Protein AF-A0AAW9ZXT5-F1 (afdb_monomer)

Organism: NCBI:txid453602

Sequence (67 aa):
MLDARRPEAGGGHFIECVCGRTQKHPSYELAMTEWRRAHRIRAPRQPHPRAPNVVQLGLRFIGTRQR

Structure (mmCIF, N/CA/C/O backbone):
data_AF-A0AAW9ZXT5-F1
#
_entry.id   AF-A0AAW9ZXT5-F1
#
loop_
_atom_site.group_PDB
_atom_site.id
_atom_site.type_symbol
_atom_site.label_atom_id
_atom_site.label_alt_id
_atom_site.label_comp_id
_atom_site.label_asym_id
_atom_site.label_entity_id
_atom_site.label_seq_id
_atom_site.pdbx_PDB_ins_code
_atom_site.Cartn_x
_atom_site.Cartn_y
_atom_site.Cartn_z
_atom_site.occupancy
_atom_site.B_iso_or_equiv
_atom_site.auth_seq_id
_atom_site.auth_comp_id
_atom_site.auth_asym_id
_atom_site.auth_atom_id
_atom_site.pdbx_PDB_model_num
ATOM 1 N N . MET A 1 1 ? 27.347 -6.338 -1.375 1.00 55.69 1 MET A N 1
ATOM 2 C CA . MET A 1 1 ? 26.045 -6.661 -1.996 1.00 55.69 1 MET A CA 1
ATOM 3 C C . MET A 1 1 ? 25.306 -5.343 -2.186 1.00 55.69 1 MET A C 1
ATOM 5 O O . MET A 1 1 ? 25.081 -4.661 -1.197 1.00 55.69 1 MET A O 1
ATOM 9 N N . LEU A 1 2 ? 25.072 -4.908 -3.427 1.00 60.59 2 LEU A N 1
ATOM 10 C CA . LEU A 1 2 ? 24.364 -3.650 -3.707 1.00 60.59 2 LEU A CA 1
ATOM 11 C C . LEU A 1 2 ? 22.860 -3.869 -3.491 1.00 60.59 2 LEU A C 1
ATOM 13 O O . LEU A 1 2 ? 22.331 -4.889 -3.929 1.00 60.59 2 LEU A O 1
ATOM 17 N N . ASP A 1 3 ? 22.183 -2.946 -2.804 1.00 64.19 3 ASP A N 1
ATOM 18 C CA . ASP A 1 3 ? 20.733 -3.027 -2.604 1.00 64.19 3 ASP A CA 1
ATOM 19 C C . ASP A 1 3 ? 20.015 -2.803 -3.944 1.00 64.19 3 ASP A C 1
ATOM 21 O O . ASP A 1 3 ? 19.894 -1.676 -4.426 1.00 64.19 3 ASP A O 1
ATOM 25 N N . ALA A 1 4 ? 19.549 -3.895 -4.553 1.00 65.19 4 ALA A N 1
ATOM 26 C CA . ALA A 1 4 ? 18.837 -3.892 -5.828 1.00 65.19 4 ALA A CA 1
ATOM 27 C C . ALA A 1 4 ? 17.444 -3.242 -5.749 1.00 65.19 4 ALA A C 1
ATOM 29 O O . ALA A 1 4 ? 16.770 -3.126 -6.768 1.00 65.19 4 ALA A O 1
ATOM 30 N N . ARG A 1 5 ? 16.993 -2.812 -4.560 1.00 64.81 5 ARG A N 1
ATOM 31 C CA . ARG A 1 5 ? 15.755 -2.036 -4.38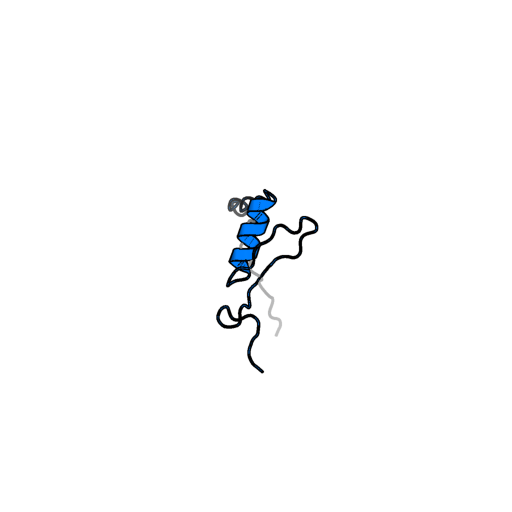8 1.00 64.81 5 ARG A CA 1
ATOM 32 C C . ARG A 1 5 ? 15.957 -0.544 -4.651 1.00 64.81 5 ARG A C 1
ATOM 34 O O . ARG A 1 5 ? 14.971 0.177 -4.756 1.00 64.81 5 ARG A O 1
ATOM 41 N N . ARG A 1 6 ? 17.206 -0.073 -4.757 1.00 64.75 6 ARG A N 1
ATOM 42 C CA . ARG A 1 6 ? 17.515 1.342 -4.996 1.00 64.75 6 ARG A CA 1
ATOM 43 C C . ARG A 1 6 ? 16.979 1.814 -6.355 1.00 64.75 6 ARG A C 1
ATOM 45 O O . ARG A 1 6 ? 17.147 1.090 -7.340 1.00 64.75 6 ARG A O 1
ATOM 52 N N . PRO A 1 7 ? 16.434 3.040 -6.445 1.00 62.31 7 PRO A N 1
ATOM 53 C CA . PRO A 1 7 ? 15.950 3.586 -7.710 1.00 62.31 7 PRO A CA 1
ATOM 54 C C . PRO A 1 7 ? 17.068 3.719 -8.754 1.00 62.31 7 PRO A C 1
ATOM 56 O O . PRO A 1 7 ? 16.839 3.449 -9.930 1.00 62.31 7 PRO A O 1
ATOM 59 N N . GLU A 1 8 ? 18.302 4.017 -8.327 1.00 66.25 8 GLU A N 1
ATOM 60 C CA . GLU A 1 8 ? 19.479 4.089 -9.214 1.00 66.25 8 GLU A CA 1
ATOM 61 C C . GLU A 1 8 ? 19.831 2.747 -9.882 1.00 66.25 8 GLU A C 1
ATOM 63 O O . GLU A 1 8 ? 20.480 2.727 -10.923 1.00 66.25 8 GLU A O 1
ATOM 68 N N . ALA A 1 9 ? 19.403 1.624 -9.299 1.00 68.19 9 ALA A N 1
ATOM 69 C CA . ALA A 1 9 ? 19.626 0.281 -9.830 1.00 68.19 9 ALA A CA 1
ATOM 70 C C . ALA A 1 9 ? 18.456 -0.219 -10.705 1.00 68.19 9 ALA A C 1
ATOM 72 O O . ALA A 1 9 ? 18.399 -1.401 -11.037 1.00 68.19 9 ALA A O 1
ATOM 73 N N . GLY A 1 10 ? 17.479 0.643 -11.028 1.00 64.12 10 GLY A N 1
ATOM 74 C CA . GLY A 1 10 ? 16.203 0.221 -11.625 1.00 64.12 10 GLY A CA 1
ATOM 75 C C . GLY A 1 10 ? 15.311 -0.572 -10.656 1.00 64.12 10 GL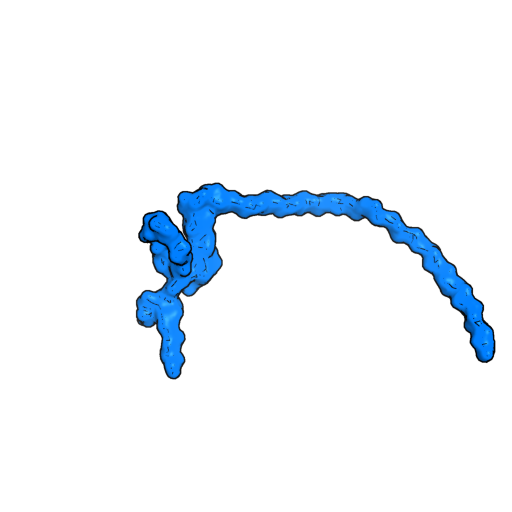Y A C 1
ATOM 76 O O . GLY A 1 10 ? 14.328 -1.204 -11.066 1.00 64.12 10 GLY A O 1
ATOM 77 N N . GLY A 1 11 ? 15.673 -0.550 -9.371 1.00 72.06 11 GLY A N 1
ATOM 78 C CA . GLY A 1 11 ? 14.931 -1.121 -8.264 1.00 72.06 11 GLY A CA 1
ATOM 79 C C . GLY A 1 11 ? 13.748 -0.255 -7.858 1.00 72.06 11 GLY A C 1
ATOM 80 O O . GLY A 1 11 ? 13.695 0.943 -8.126 1.00 72.06 11 GLY A O 1
ATOM 81 N N . GLY A 1 12 ? 12.766 -0.875 -7.217 1.00 78.75 12 GLY A N 1
ATOM 82 C CA . GLY A 1 12 ? 11.604 -0.174 -6.693 1.00 78.75 12 GLY A CA 1
ATOM 83 C C . GLY A 1 12 ? 10.623 -1.133 -6.042 1.00 78.75 12 GLY A C 1
ATOM 84 O O . GLY A 1 12 ? 10.717 -2.352 -6.186 1.00 78.75 12 GLY A O 1
ATOM 85 N N . HIS A 1 13 ? 9.666 -0.564 -5.330 1.00 84.19 13 HIS A N 1
ATOM 86 C CA . HIS A 1 13 ? 8.567 -1.278 -4.712 1.00 84.19 13 HIS A CA 1
ATOM 87 C C . HIS A 1 13 ? 7.391 -1.345 -5.683 1.00 84.19 13 HIS A C 1
ATOM 89 O O . HIS A 1 13 ? 7.005 -0.342 -6.279 1.00 84.19 13 HIS A O 1
ATOM 95 N N . PHE A 1 14 ? 6.805 -2.523 -5.832 1.00 85.69 14 PHE A N 1
ATOM 96 C CA . PHE A 1 14 ? 5.559 -2.732 -6.559 1.00 85.69 14 PHE A CA 1
ATOM 97 C C . PHE A 1 14 ? 4.713 -3.741 -5.783 1.00 85.69 14 PHE A C 1
ATOM 99 O O . PHE A 1 14 ? 5.221 -4.428 -4.895 1.00 85.69 14 PHE A O 1
ATOM 106 N N . ILE A 1 15 ? 3.420 -3.800 -6.087 1.00 86.88 15 ILE A N 1
ATOM 107 C CA . ILE A 1 15 ? 2.492 -4.727 -5.438 1.00 8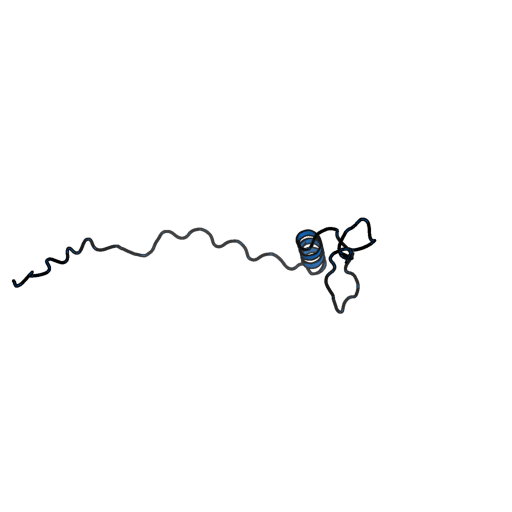6.88 15 ILE A CA 1
ATOM 108 C C . ILE A 1 15 ? 2.073 -5.771 -6.453 1.00 86.88 15 ILE A C 1
ATOM 110 O O . ILE A 1 15 ? 1.513 -5.438 -7.486 1.00 86.88 15 ILE A O 1
ATOM 114 N N . GLU A 1 16 ? 2.311 -7.041 -6.160 1.00 89.44 16 GLU A N 1
ATOM 115 C CA . GLU A 1 16 ? 1.823 -8.116 -7.015 1.00 89.44 16 GLU A CA 1
ATOM 116 C C . GLU A 1 16 ? 0.293 -8.182 -6.943 1.00 89.44 16 GLU A C 1
ATOM 118 O O . GLU A 1 16 ? -0.306 -8.401 -5.892 1.00 89.44 16 GLU A O 1
ATOM 123 N N . CYS A 1 17 ? -0.348 -7.948 -8.085 1.00 86.62 17 CYS A N 1
ATOM 124 C CA . CYS A 1 17 ? -1.793 -7.984 -8.248 1.00 86.62 17 CYS A CA 1
ATOM 125 C C . CYS A 1 17 ? -2.143 -8.914 -9.404 1.00 86.62 17 CYS A C 1
ATOM 127 O O . CYS A 1 17 ? -1.534 -8.824 -10.467 1.00 86.62 17 CYS A O 1
ATOM 129 N N . VAL A 1 18 ? -3.211 -9.704 -9.259 1.00 85.62 18 VAL A N 1
ATOM 130 C CA . VAL A 1 18 ? -3.775 -10.528 -10.351 1.00 85.62 18 VAL A CA 1
ATOM 131 C C . VAL A 1 18 ? -4.123 -9.681 -11.584 1.00 85.62 18 VAL A C 1
ATOM 133 O O . VAL A 1 18 ? -4.067 -10.145 -12.716 1.00 85.62 18 VAL A O 1
ATOM 136 N N . CYS A 1 19 ? -4.448 -8.407 -11.370 1.00 84.75 19 CYS A N 1
ATOM 137 C CA . CYS A 1 19 ? -4.725 -7.443 -12.422 1.00 84.75 19 CYS A CA 1
ATOM 138 C C . CYS A 1 19 ? -3.500 -7.051 -13.268 1.00 84.75 19 CYS A C 1
ATOM 140 O O . CYS A 1 19 ? -3.687 -6.508 -14.353 1.00 84.75 19 CYS A O 1
ATOM 142 N N . GLY A 1 20 ? -2.273 -7.251 -12.770 1.00 81.50 20 GLY A N 1
ATOM 143 C CA . GLY A 1 20 ? -1.018 -6.935 -13.466 1.00 81.50 20 GLY A CA 1
ATOM 144 C C . GLY A 1 20 ? -0.764 -5.448 -13.761 1.00 81.50 20 GLY A C 1
ATOM 145 O O . GLY A 1 20 ? 0.144 -5.130 -14.519 1.00 81.50 20 GLY A O 1
ATOM 146 N N . ARG A 1 21 ? -1.562 -4.524 -13.206 1.00 80.69 21 ARG A N 1
ATOM 147 C CA . ARG A 1 21 ? -1.552 -3.085 -13.560 1.00 80.69 21 ARG A CA 1
ATOM 148 C C . ARG A 1 21 ? -0.764 -2.183 -12.605 1.00 80.69 21 ARG A C 1
ATOM 150 O O . ARG A 1 21 ? -0.884 -0.968 -12.685 1.00 80.69 21 ARG A O 1
ATOM 157 N N . THR A 1 22 ? 0.007 -2.750 -11.692 1.00 83.81 22 THR A N 1
ATOM 158 C CA . THR A 1 22 ? 0.744 -2.001 -10.664 1.00 83.81 22 THR A CA 1
ATOM 159 C C . THR A 1 22 ? 2.077 -1.486 -11.184 1.00 83.81 22 THR A C 1
ATOM 161 O O . THR A 1 22 ? 2.863 -2.256 -11.740 1.00 83.81 22 THR A O 1
ATOM 164 N N . GLN A 1 23 ? 2.362 -0.205 -10.963 1.00 83.81 23 GLN A N 1
ATOM 165 C CA . GLN A 1 23 ? 3.629 0.404 -11.365 1.00 83.81 23 GLN A CA 1
ATOM 166 C C . GLN A 1 23 ? 4.715 0.204 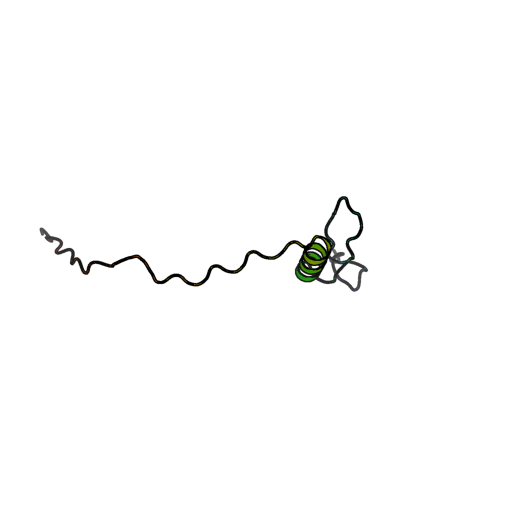-10.291 1.00 83.81 23 GLN A C 1
ATOM 168 O O . GLN A 1 23 ? 4.427 -0.061 -9.123 1.00 83.81 23 GLN A O 1
ATOM 173 N N . LYS A 1 24 ? 5.988 0.332 -10.687 1.00 87.19 24 LYS A N 1
ATOM 174 C CA . LYS A 1 24 ? 7.116 0.428 -9.751 1.00 87.19 24 LYS A CA 1
ATOM 175 C C . LYS A 1 24 ? 7.214 1.839 -9.172 1.00 87.19 24 LYS A C 1
ATOM 177 O O . LYS A 1 24 ? 7.159 2.814 -9.917 1.00 87.19 24 LYS A O 1
ATOM 182 N N . HIS A 1 25 ? 7.446 1.928 -7.866 1.00 86.12 25 HIS A N 1
ATOM 183 C CA . HIS A 1 25 ? 7.593 3.177 -7.118 1.00 86.12 25 HIS A CA 1
ATOM 184 C C . HIS A 1 25 ? 8.881 3.182 -6.286 1.00 86.12 25 HIS A C 1
ATOM 186 O O . HIS A 1 25 ? 9.354 2.120 -5.880 1.00 86.12 25 HIS A O 1
ATOM 192 N N . PRO A 1 26 ? 9.453 4.358 -5.973 1.00 84.69 26 PRO A N 1
ATOM 193 C CA . PRO A 1 26 ? 10.689 4.450 -5.191 1.00 84.69 26 PRO A CA 1
ATOM 194 C C . PRO A 1 26 ? 10.509 4.068 -3.714 1.00 84.69 26 PRO A C 1
ATOM 196 O O . PRO A 1 26 ? 11.492 3.792 -3.036 1.00 84.69 26 PRO A O 1
ATOM 199 N N . SER A 1 27 ? 9.274 4.028 -3.201 1.00 84.94 27 SER A N 1
ATOM 200 C CA . SER A 1 27 ? 8.973 3.591 -1.836 1.00 84.94 27 SER A CA 1
ATOM 201 C C . SER A 1 27 ? 7.739 2.693 -1.787 1.00 84.94 27 SER A C 1
ATOM 203 O O . SER A 1 27 ? 6.835 2.787 -2.622 1.00 84.94 27 SER A O 1
ATOM 205 N N . TYR A 1 28 ? 7.696 1.827 -0.776 1.00 85.62 28 TYR A N 1
ATOM 206 C CA . TYR A 1 28 ? 6.556 0.948 -0.520 1.00 85.62 28 TYR A CA 1
ATOM 207 C C . TYR A 1 28 ? 5.258 1.728 -0.266 1.00 85.62 28 TYR A C 1
ATOM 209 O O . TYR A 1 28 ? 4.221 1.375 -0.818 1.00 85.62 28 TYR A O 1
ATOM 217 N N . GLU A 1 29 ? 5.313 2.814 0.509 1.00 89.94 29 GLU A N 1
ATOM 218 C CA . GLU A 1 29 ? 4.132 3.629 0.830 1.00 89.94 29 GLU A CA 1
ATOM 219 C C . GLU A 1 29 ? 3.480 4.231 -0.423 1.00 89.94 29 GLU A C 1
ATOM 221 O O . GLU A 1 29 ? 2.250 4.266 -0.539 1.00 89.94 29 GLU A O 1
ATOM 226 N N . LEU A 1 30 ? 4.294 4.656 -1.396 1.00 88.69 30 LEU A N 1
ATOM 227 C CA . LEU A 1 30 ? 3.804 5.162 -2.678 1.00 88.69 30 LEU A CA 1
ATOM 228 C C . LEU A 1 30 ? 3.146 4.051 -3.503 1.00 88.69 30 LEU A C 1
ATOM 230 O O . LEU A 1 30 ? 2.019 4.239 -3.964 1.00 88.69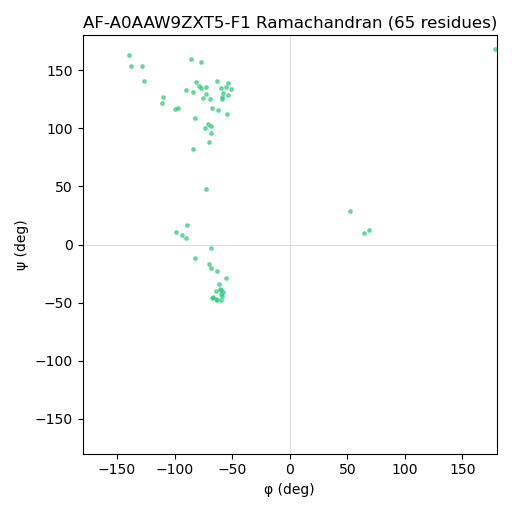 30 LEU A O 1
ATOM 234 N N . ALA A 1 31 ? 3.782 2.877 -3.604 1.00 90.31 31 ALA A N 1
ATOM 235 C CA . ALA A 1 31 ? 3.196 1.713 -4.274 1.00 90.31 31 ALA A CA 1
ATOM 236 C C . ALA A 1 31 ? 1.864 1.288 -3.641 1.00 90.31 31 ALA A C 1
ATOM 238 O O . ALA A 1 31 ? 0.877 1.062 -4.340 1.00 90.31 31 ALA A O 1
ATOM 239 N N . MET A 1 32 ? 1.808 1.245 -2.310 1.00 89.81 32 MET A N 1
ATOM 240 C CA . MET A 1 32 ? 0.606 0.905 -1.552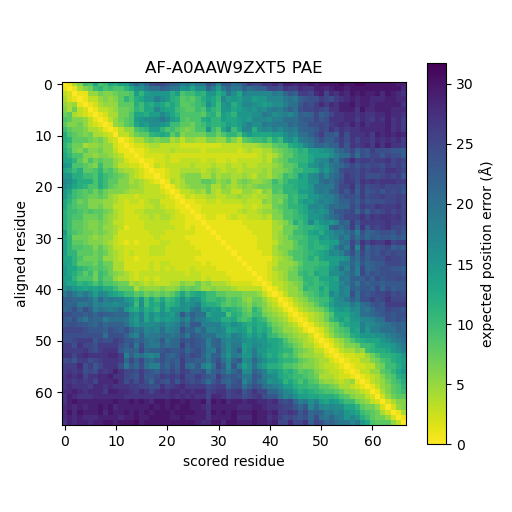 1.00 89.81 32 MET A CA 1
ATOM 241 C C . MET A 1 32 ? -0.512 1.926 -1.751 1.00 89.81 32 MET A C 1
ATOM 243 O O . MET A 1 32 ? -1.676 1.553 -1.901 1.00 89.81 32 MET A O 1
ATOM 247 N N . THR A 1 33 ? -0.180 3.214 -1.793 1.00 89.94 33 THR A N 1
ATOM 248 C CA . THR A 1 33 ? -1.159 4.280 -2.030 1.00 89.94 33 THR A CA 1
ATOM 249 C C . THR A 1 33 ? -1.738 4.211 -3.444 1.00 89.94 33 THR A C 1
ATOM 251 O O . THR A 1 33 ? -2.956 4.305 -3.611 1.00 89.94 33 THR A O 1
ATOM 254 N N . GLU A 1 34 ? -0.891 4.012 -4.456 1.00 89.94 34 GLU A N 1
ATOM 255 C CA . GLU A 1 34 ? -1.309 3.888 -5.856 1.00 89.94 34 GLU A CA 1
ATOM 256 C C . GLU A 1 34 ? -2.187 2.651 -6.071 1.00 89.94 34 GLU A C 1
ATOM 258 O O . GLU A 1 34 ? -3.299 2.770 -6.588 1.00 89.94 34 GLU A O 1
ATOM 263 N N . TRP A 1 35 ? -1.772 1.497 -5.546 1.00 91.00 35 TRP A N 1
ATOM 264 C CA . TRP A 1 35 ? -2.563 0.270 -5.592 1.00 91.00 35 TRP A CA 1
ATOM 265 C C . TRP A 1 35 ? -3.923 0.423 -4.894 1.00 91.00 35 TRP A C 1
ATOM 267 O O . TRP A 1 35 ? -4.965 0.118 -5.478 1.00 91.00 35 TRP A O 1
ATOM 277 N N . ARG A 1 36 ? -3.964 0.983 -3.674 1.00 90.38 36 ARG A N 1
ATOM 278 C CA . ARG A 1 36 ? -5.234 1.257 -2.971 1.00 90.38 36 ARG A CA 1
ATOM 279 C C . ARG A 1 36 ? -6.144 2.171 -3.790 1.00 90.38 36 ARG A C 1
ATOM 281 O O . ARG A 1 36 ? -7.350 1.926 -3.858 1.00 90.38 36 ARG A O 1
ATOM 288 N N . ARG A 1 37 ? -5.578 3.196 -4.438 1.00 87.69 37 ARG A N 1
ATOM 289 C CA . ARG A 1 37 ? -6.317 4.107 -5.322 1.00 87.69 37 ARG A CA 1
ATOM 290 C C . ARG A 1 37 ? -6.887 3.369 -6.535 1.00 87.69 37 ARG A C 1
ATOM 292 O O . ARG A 1 37 ? -8.077 3.528 -6.812 1.00 87.69 37 ARG A O 1
ATOM 299 N N . ALA A 1 38 ? -6.085 2.552 -7.217 1.00 88.94 38 ALA A N 1
ATOM 300 C CA . ALA A 1 38 ? -6.498 1.777 -8.387 1.00 88.94 38 ALA A CA 1
ATOM 301 C C . ALA A 1 38 ? -7.648 0.805 -8.065 1.00 88.94 38 ALA A C 1
ATOM 303 O O . ALA A 1 38 ? -8.603 0.687 -8.832 1.00 88.94 38 ALA A O 1
ATOM 304 N N . HIS A 1 39 ? -7.608 0.180 -6.886 1.00 89.06 39 HIS A N 1
ATOM 305 C CA . HIS A 1 39 ? -8.629 -0.762 -6.418 1.00 89.06 39 HIS A CA 1
ATOM 306 C C . HIS A 1 39 ? -9.781 -0.112 -5.637 1.00 89.06 39 HIS A C 1
ATOM 308 O O . HIS A 1 39 ? -10.644 -0.815 -5.116 1.00 89.06 39 HIS A O 1
ATOM 314 N N . ARG A 1 40 ? -9.818 1.228 -5.548 1.00 86.75 40 ARG A N 1
ATOM 315 C CA . ARG A 1 40 ? -10.812 1.996 -4.771 1.00 86.75 40 ARG A CA 1
ATOM 316 C C . ARG A 1 40 ? -10.929 1.535 -3.311 1.00 86.75 40 ARG A C 1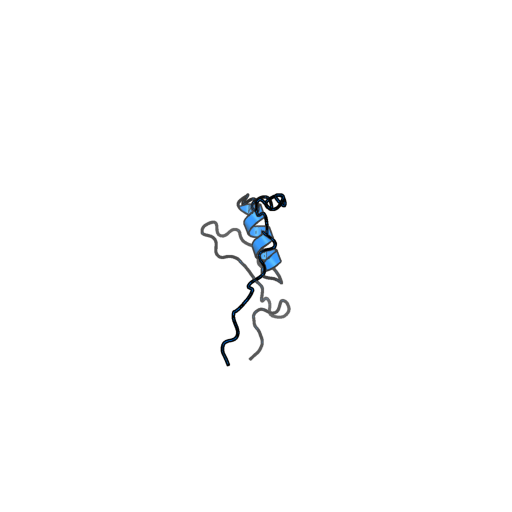
ATOM 318 O O . ARG A 1 40 ? -11.982 1.694 -2.689 1.00 86.75 40 ARG A O 1
ATOM 325 N N . ILE A 1 41 ? -9.843 1.003 -2.751 1.00 83.69 41 ILE A N 1
ATOM 326 C CA . ILE A 1 41 ? -9.759 0.600 -1.351 1.00 83.69 41 ILE A CA 1
ATOM 327 C C . ILE A 1 41 ? -9.676 1.882 -0.533 1.00 83.69 41 ILE A C 1
ATOM 329 O O . ILE A 1 41 ? -8.632 2.531 -0.444 1.00 83.69 41 ILE A O 1
ATOM 333 N N . ARG A 1 42 ? -10.809 2.290 0.035 1.00 75.44 42 ARG A N 1
ATOM 334 C CA . ARG A 1 42 ? -10.856 3.434 0.942 1.00 75.44 42 ARG A CA 1
ATOM 335 C C . ARG A 1 42 ? -10.212 3.022 2.259 1.00 75.44 42 ARG A C 1
ATOM 337 O O . ARG A 1 42 ? -10.578 1.995 2.826 1.00 75.44 42 ARG A O 1
ATOM 344 N N . ALA A 1 43 ? -9.275 3.832 2.749 1.00 72.44 43 ALA A N 1
ATOM 345 C CA . ALA A 1 43 ? -8.806 3.688 4.119 1.00 72.44 43 ALA A CA 1
ATOM 346 C C . ALA A 1 43 ? -10.027 3.765 5.057 1.00 72.44 43 ALA A C 1
ATOM 348 O O . ALA A 1 43 ? -10.890 4.629 4.843 1.00 72.44 43 ALA A O 1
ATOM 349 N N . PRO A 1 44 ? -10.132 2.880 6.064 1.00 74.88 44 PRO A N 1
ATOM 350 C CA . PRO A 1 44 ? -11.159 3.00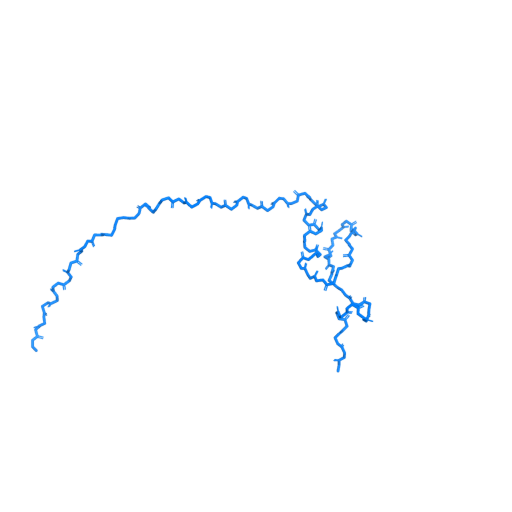1 7.084 1.00 74.88 44 PRO A CA 1
ATOM 351 C C . PRO A 1 44 ? -11.131 4.419 7.650 1.00 74.88 44 PRO A C 1
ATOM 353 O O . PRO A 1 44 ? -10.059 4.965 7.926 1.00 74.88 44 PRO A O 1
ATOM 356 N N . ARG A 1 45 ? -12.304 5.041 7.792 1.00 76.69 45 ARG A N 1
ATOM 357 C CA . ARG A 1 45 ? -12.391 6.350 8.437 1.00 76.69 45 ARG A CA 1
ATOM 358 C C . ARG A 1 45 ? -11.822 6.192 9.846 1.00 76.69 45 ARG A C 1
ATOM 360 O O . ARG A 1 45 ? -12.257 5.293 10.564 1.00 76.69 45 ARG A O 1
ATOM 367 N N . GLN A 1 46 ? -10.856 7.033 10.216 1.00 79.50 46 GLN A N 1
ATOM 368 C CA . GLN A 1 46 ? -10.310 7.008 11.571 1.00 79.50 46 GLN A CA 1
ATOM 369 C C . GLN A 1 46 ? -11.474 7.128 12.563 1.00 79.50 46 GLN A C 1
ATOM 371 O O . GLN A 1 46 ? -12.329 8.007 12.371 1.00 79.50 46 GLN A O 1
ATOM 376 N N . PRO A 1 47 ? -11.573 6.232 13.562 1.00 78.94 47 PRO A N 1
ATOM 377 C CA . PRO A 1 47 ? -12.635 6.316 14.544 1.00 78.94 47 PRO A CA 1
ATOM 378 C C . PRO A 1 47 ? -12.550 7.680 15.222 1.00 78.94 47 PRO A C 1
ATOM 380 O O . PRO A 1 47 ? -11.478 8.124 15.633 1.00 78.94 47 PRO A O 1
ATOM 383 N N . HIS A 1 48 ? -13.686 8.371 15.297 1.00 80.50 48 HIS A N 1
ATOM 384 C CA . HIS A 1 48 ? -13.755 9.619 16.040 1.00 80.50 48 HIS A CA 1
ATOM 385 C C . HIS A 1 48 ? -13.382 9.329 17.502 1.00 80.50 48 HIS A C 1
ATOM 387 O O . HIS A 1 48 ? -13.889 8.333 18.037 1.00 80.50 48 HIS A O 1
ATOM 393 N N . PRO A 1 49 ? -12.529 10.148 18.146 1.00 80.62 49 PRO A N 1
ATOM 394 C CA . PRO A 1 49 ? -12.231 9.988 19.561 1.00 80.62 49 PRO A CA 1
ATOM 395 C C . PRO A 1 49 ? -13.549 9.997 20.336 1.00 80.62 49 PRO A C 1
ATOM 397 O O . PRO A 1 49 ? -14.270 10.993 20.345 1.00 80.62 49 PRO A O 1
ATOM 400 N N . ARG A 1 50 ? -13.920 8.857 20.919 1.00 80.94 50 ARG A N 1
ATOM 401 C CA . ARG A 1 50 ? -15.093 8.779 21.789 1.00 80.94 50 ARG A CA 1
ATOM 402 C C . ARG A 1 50 ? -14.679 9.277 23.163 1.00 80.94 50 ARG A C 1
ATOM 404 O O . ARG A 1 50 ? -13.584 8.956 23.624 1.00 80.94 50 ARG A O 1
ATOM 411 N N . ALA A 1 51 ? -15.555 10.045 23.806 1.00 84.25 51 ALA A N 1
ATOM 412 C CA . ALA A 1 51 ? -15.367 10.390 25.206 1.00 84.25 51 ALA A CA 1
ATOM 413 C C . ALA A 1 51 ? -15.167 9.098 26.024 1.00 84.25 51 ALA A C 1
ATOM 415 O O . ALA A 1 51 ? -15.847 8.101 25.749 1.00 84.25 51 ALA A O 1
ATOM 416 N N . PRO A 1 52 ? -14.233 9.083 26.990 1.00 83.56 52 PRO A N 1
ATOM 417 C CA . PRO A 1 52 ? -14.010 7.914 27.826 1.00 83.56 52 PRO A CA 1
ATOM 418 C C . PRO A 1 52 ? -15.305 7.560 28.566 1.00 83.56 52 PRO A C 1
ATOM 420 O O . PRO A 1 52 ? -15.886 8.386 29.261 1.00 83.56 52 PRO A O 1
ATOM 423 N N . ASN A 1 53 ? -15.755 6.316 28.417 1.00 85.69 53 ASN A N 1
ATOM 424 C CA . ASN A 1 53 ? -16.920 5.758 29.110 1.00 85.69 53 ASN A CA 1
ATOM 425 C C . ASN A 1 53 ? -16.544 5.115 30.457 1.00 85.69 53 ASN A C 1
ATOM 427 O O . ASN A 1 53 ? -17.295 4.298 30.987 1.00 85.69 53 ASN A O 1
ATOM 431 N N . VAL A 1 54 ? -15.357 5.429 30.974 1.00 85.62 54 VAL A N 1
ATOM 432 C CA . VAL A 1 54 ? -14.790 4.823 32.178 1.00 85.62 54 VAL A CA 1
ATOM 433 C C . VAL A 1 54 ? -14.776 5.863 33.288 1.00 85.62 54 VAL A C 1
ATOM 435 O O . VAL A 1 54 ? -14.237 6.954 33.118 1.00 85.62 54 VAL A O 1
ATOM 438 N N . VAL A 1 55 ? -15.347 5.505 34.438 1.00 86.19 55 VAL A N 1
ATOM 439 C CA . VAL A 1 55 ? -15.266 6.291 35.671 1.00 86.19 55 VAL A CA 1
ATOM 440 C C . VAL A 1 55 ? -14.190 5.669 36.558 1.00 86.19 55 VAL A C 1
ATOM 442 O O . VAL A 1 55 ? -14.326 4.526 36.989 1.00 86.19 55 VAL A O 1
ATOM 445 N N . GLN A 1 56 ? -13.115 6.410 36.838 1.00 85.94 56 GLN A N 1
ATOM 446 C CA . GLN A 1 56 ? -12.107 5.986 37.809 1.00 85.94 56 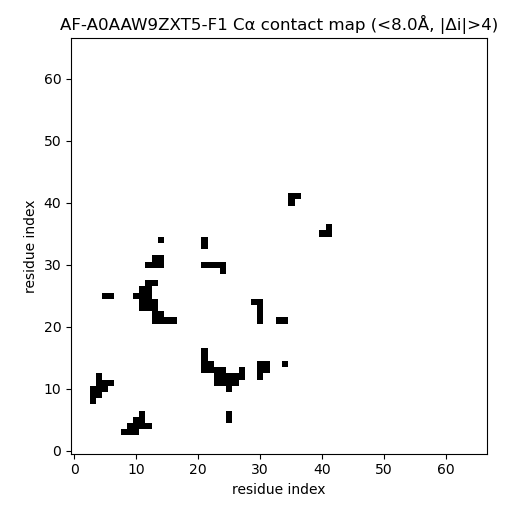GLN A CA 1
ATOM 447 C C . GLN A 1 56 ? -12.593 6.331 39.220 1.00 85.94 56 GLN A C 1
ATOM 449 O O . GLN A 1 56 ? -12.639 7.497 39.610 1.00 85.94 56 GLN A O 1
ATOM 454 N N . LEU A 1 57 ? -12.959 5.311 39.993 1.00 83.56 57 LEU A N 1
ATOM 455 C CA . LEU A 1 57 ? -13.331 5.479 41.395 1.00 83.56 57 LEU A CA 1
ATOM 456 C C . LEU A 1 57 ? -12.062 5.701 42.232 1.00 83.56 57 LEU A C 1
ATOM 458 O O . LEU A 1 57 ? -11.127 4.905 42.172 1.00 83.56 57 LEU A O 1
ATOM 462 N N . GLY A 1 58 ? -12.026 6.782 43.016 1.00 86.38 58 GLY A N 1
ATOM 463 C CA . GLY A 1 58 ? -10.894 7.181 43.868 1.00 86.38 58 GLY A CA 1
ATOM 464 C C . GLY A 1 58 ? -10.710 6.311 45.116 1.00 86.38 58 GLY A C 1
ATOM 465 O O . GLY A 1 58 ? -10.594 6.835 46.224 1.00 86.38 58 GLY A O 1
ATOM 466 N N . LEU A 1 59 ? -10.727 4.988 44.953 1.00 84.69 59 LEU A N 1
ATOM 467 C CA . LEU A 1 59 ? -10.587 4.035 46.047 1.00 84.69 59 LEU A CA 1
ATOM 468 C C . LEU A 1 59 ? -9.157 4.078 46.594 1.00 84.69 59 LEU A C 1
ATOM 470 O O . LEU A 1 59 ? -8.183 3.915 45.860 1.00 84.69 59 LEU A O 1
ATOM 474 N N . ARG A 1 60 ? -9.031 4.296 47.903 1.00 82.19 60 ARG A N 1
ATOM 475 C CA . ARG A 1 60 ? -7.751 4.250 48.613 1.00 82.19 60 ARG A CA 1
ATOM 476 C C . ARG A 1 60 ? -7.607 2.876 49.247 1.00 82.19 60 ARG A C 1
ATOM 478 O O . ARG A 1 60 ? -8.395 2.520 50.119 1.00 82.19 60 ARG A O 1
ATOM 485 N N . PHE A 1 61 ? -6.595 2.119 48.836 1.00 75.00 61 PHE A N 1
ATOM 486 C CA . PHE A 1 61 ? -6.210 0.911 49.558 1.00 75.00 61 PHE A CA 1
ATOM 487 C C . PHE A 1 61 ? -5.559 1.319 50.880 1.00 75.00 61 PHE A C 1
ATOM 489 O O . PHE A 1 61 ? -4.409 1.754 50.913 1.00 75.00 61 PHE A O 1
ATOM 496 N N . ILE A 1 62 ? -6.299 1.187 51.980 1.00 77.31 62 ILE A N 1
ATOM 497 C CA . ILE A 1 62 ? -5.723 1.239 53.323 1.00 77.31 62 ILE A CA 1
ATOM 498 C C . ILE A 1 62 ? -5.203 -0.169 53.607 1.00 77.31 62 ILE A C 1
ATOM 500 O O . ILE A 1 62 ? -5.893 -1.003 54.184 1.00 77.31 62 ILE A O 1
ATOM 504 N N . GLY A 1 63 ? -4.002 -0.467 53.110 1.00 71.56 63 GLY A N 1
ATOM 505 C CA . GLY A 1 63 ? -3.318 -1.704 53.462 1.00 71.56 63 GLY A CA 1
ATOM 506 C C . GLY A 1 63 ? -3.043 -1.706 54.962 1.00 71.56 63 GLY A C 1
ATOM 507 O O . GLY A 1 63 ? -2.293 -0.862 55.455 1.00 71.56 63 GLY A O 1
ATOM 508 N N . THR A 1 64 ? -3.643 -2.635 55.705 1.00 70.31 64 THR A N 1
ATOM 509 C CA . THR A 1 64 ? -3.259 -2.886 57.094 1.00 70.31 64 THR A CA 1
ATOM 510 C C . THR A 1 64 ? -1.864 -3.498 57.084 1.00 70.31 64 THR A C 1
ATOM 512 O O . THR A 1 64 ? -1.695 -4.697 56.873 1.00 70.31 64 THR A O 1
ATOM 515 N N . ARG A 1 65 ? -0.846 -2.656 57.268 1.00 65.50 65 ARG A N 1
ATOM 516 C CA . ARG A 1 65 ? 0.533 -3.088 57.487 1.00 65.50 65 ARG A CA 1
ATOM 517 C C . ARG A 1 65 ? 0.594 -3.730 58.877 1.00 65.50 65 ARG A C 1
ATOM 519 O O . ARG A 1 65 ? 0.798 -3.029 59.865 1.00 65.50 65 ARG A O 1
ATOM 526 N N . GLN A 1 66 ? 0.328 -5.032 58.972 1.00 64.81 66 GLN A N 1
ATOM 527 C CA . GLN A 1 66 ? 0.719 -5.789 60.160 1.00 64.81 66 GLN A CA 1
ATOM 528 C C . GLN A 1 66 ? 2.240 -5.980 60.139 1.00 64.81 66 GLN A C 1
ATOM 530 O O . GLN A 1 66 ? 2.830 -6.169 59.076 1.00 64.81 66 GLN A O 1
ATOM 535 N N . ARG A 1 67 ? 2.820 -5.762 61.322 1.00 57.06 67 ARG A N 1
ATOM 536 C CA . ARG A 1 67 ? 4.250 -5.662 61.634 1.00 57.06 67 ARG A CA 1
ATOM 537 C C . ARG A 1 67 ? 5.053 -6.888 61.232 1.00 57.06 67 ARG A C 1
ATOM 539 O O . ARG A 1 67 ? 4.519 -8.002 61.399 1.00 57.06 67 ARG A O 1
#

Radius of gyration: 25.73 Å; Cα contacts (8 Å, |Δi|>4): 47; chains: 1; bounding box: 43×21×75 Å

Solvent-accessible surface area (backbone atoms only — not comparable to full-atom values): 4638 Å² total; per-residue (Å²): 135,81,70,61,56,38,59,94,67,78,19,45,28,58,59,94,49,98,82,71,79,62,59,77,25,82,39,57,71,58,23,52,51,52,52,30,58,78,70,67,55,71,75,77,76,77,78,74,88,69,80,81,91,71,83,85,75,90,76,76,84,81,74,82,79,77,130

pLDDT: mean 79.61, std 9.42, range [55.69, 91.0]

Mean predicted aligned error: 13.88 Å

Foldseek 3Di:
DDDCLAVVNVHFDADDDPVPPFDGDNDNVVNVVVVCVVVVPDDPDDDDDDDDPDDDDPDDPPPPPDD

Nearest PDB structures (foldseek):
  2emh-assembly1_A  TM=4.216E-01  e=9.980E+00  Homo sapiens

Secondary structure (DSSP, 8-state):
---TTSGGGT--B----TT--PPPBSSHHHHHHHHHHHTT-PPPPPPP-PPP---------------